Protein 3E3V (pdb70)

Radius of gyration: 20.94 Å; Cα contacts (8 Å, |Δi|>4): 151; chains: 1; bounding box: 71×24×25 Å

InterPro domains:
  IPR003783 Regulatory protein RecX [MF_01114] (42-209)
  IPR003783 Regulatory protein RecX [PTHR33602] (33-206)
  IPR036388 Winged helix-like DNA-binding domain superfamily [G3DSA:1.10.10.10] (1-107)
  IPR036388 Winged helix-like DNA-binding domain superfamily [G3DSA:1.10.10.10] (108-152)
  IPR036388 Winged helix-like DNA-binding domain superfamily [G3DSA:1.10.10.10] (153-214)
  IPR036388 Winged helix-like DNA-binding domain superfamily [G3DSA:1.10.10.10] (215-266)
  IPR053924 RecX, second three-helical domain [PF02631] (108-149)
  IPR053925 RecX, third three-helical domain [PF21981] (159-201)
  IPR053926 RecX, first three-helical domain [PF21982] (63-101)
  IPR060684 Regulatory protein RecX, N-terminal domain [PF27462] (3-46)

CATH classification: 1.10.10.10 (+2 more: 1.10.10.10, 1.10.10.10)

Secondary structure (DSSP, 8-state):
-HHHHHHHHHHHHHHHHSS---HHHHHTTSGGGT--HHHHHHHHHHHHHTTSS-HHHHHHHHHHHHHHH----HHHHHHHHHTTT--HHHHHHHHTTS-HHHHHHHHHHHHHHHHHHTTTS-HHHHHHHHHHHHHHTT--HHHHHHHHHHHHH-

Foldseek 3Di:
DVVLLVVLLVVLCVVQVPDQAALVRSLCVSVVVPRDPVNSVVNSVVCVVVVSHDLLVVLQVLLVCCLPPHLAALQVSQVVSVVRPRDSVSNVVNNVVCDLVSNLVSLLVQLVVQCVVVVVDDPVVSLVVSLVVRVVRHDDPVSSVSSVVVNVVD

B-factor: mean 35.0, std 12.95, range [14.01, 77.38]

Organism: Ligilactobacillus salivarius (strain UCC118) (NCBI:txid362948)

Nearest PDB structures (foldseek):
  3e3v-assembly1_A  TM=1.007E+00  e=4.812E-21  Ligilactobacillus salivarius UCC118
  3d5l-assembly2_B  TM=9.113E-01  e=8.900E-11  Limosilactobacillus reuteri subsp. rodentium
  3d5l-assembly1_A  TM=9.098E-01  e=1.469E-10  Limosilactobacillus reuteri subsp. rodentium
  3dfg-assembly1_A  TM=7.202E-01  e=5.439E-05  Xanthomonas campestris pv. campestris
  4eqq-assembly1_B  TM=7.161E-01  e=5.750E-01  Streptococcus phage TP-J34

Sequence (154 aa):
LADDISKGYNAALNYLSYQLRTRKEVEDKLRSLDIHEDYISEIINKLIDLDLINDKNYAESYVRTMMNTSDKGPKVIKLNLSKKGIDDNIAEDALILYTDKLQVEKGVTLAEKLANRYSHDSYRNKQNKIKQSLLTKGFSYDIIDTIIQELDLI

Structure (mmCIF, N/CA/C/O backbone):
data_3E3V
#
_entry.id   3E3V
#
_cell.length_a   164.910
_cell.length_b   42.712
_cell.length_c   24.185
_cell.angle_alpha   90.00
_cell.angle_beta   91.50
_cell.angle_gamma   90.00
#
_symmetry.space_group_name_H-M   'C 1 2 1'
#
loop_
_entity.id
_entity.type
_entity.pdbx_description
1 polymer 'Regulatory protein recX'
2 water water
#
loop_
_atom_site.group_PDB
_atom_site.id
_atom_site.type_symbol
_atom_site.label_atom_id
_atom_site.label_alt_id
_atom_site.label_comp_id
_atom_site.label_asym_id
_atom_site.label_entity_id
_atom_site.label_seq_id
_atom_site.pdbx_PDB_ins_code
_atom_site.Cartn_x
_atom_site.Cartn_y
_atom_site.Cartn_z
_atom_site.occupancy
_atom_site.B_iso_or_equiv
_atom_site.auth_seq_id
_atom_site.auth_comp_id
_atom_site.auth_asym_id
_atom_site.auth_atom_id
_atom_site.pdbx_PDB_model_num
ATOM 1 N N . LEU A 1 13 ? 71.578 11.284 -7.241 1.00 60.61 55 LEU A N 1
ATOM 2 C CA . LEU A 1 13 ? 72.280 11.736 -6.001 1.00 60.57 55 LEU A CA 1
ATOM 3 C C . LEU A 1 13 ? 71.352 12.693 -5.243 1.00 60.31 55 LEU A C 1
ATOM 4 O O . LEU A 1 13 ? 70.302 12.285 -4.734 1.00 59.98 55 LEU A O 1
ATOM 9 N N . ALA A 1 14 ? 71.743 13.964 -5.179 1.00 60.06 56 ALA A N 1
ATOM 10 C CA . ALA A 1 14 ? 70.954 14.986 -4.501 1.00 58.97 56 ALA A CA 1
ATOM 11 C C . ALA A 1 14 ? 69.891 15.550 -5.440 1.00 58.37 56 ALA A C 1
ATOM 12 O O . ALA A 1 14 ? 69.026 16.318 -5.023 1.00 58.98 56 ALA A O 1
ATOM 14 N N . ASP A 1 15 ? 69.963 15.174 -6.711 1.00 57.55 57 ASP A N 1
ATOM 15 C CA . ASP A 1 15 ? 68.997 15.643 -7.696 1.00 57.81 57 ASP A CA 1
ATOM 16 C C . ASP A 1 15 ? 67.749 14.780 -7.587 1.00 57.37 57 ASP A C 1
ATOM 17 O O . ASP A 1 15 ? 66.724 15.062 -8.208 1.00 57.41 57 ASP A O 1
ATOM 22 N N . ASP A 1 16 ? 67.853 13.725 -6.787 1.00 56.36 58 ASP A N 1
ATOM 23 C CA . ASP A 1 16 ? 66.754 12.795 -6.573 1.00 54.75 58 ASP A CA 1
ATOM 24 C C . ASP A 1 16 ? 65.728 13.462 -5.665 1.00 52.63 58 ASP A C 1
ATOM 25 O O . ASP A 1 16 ? 64.547 13.532 -5.984 1.00 51.70 58 ASP A O 1
ATOM 30 N N . ILE A 1 17 ? 66.198 13.946 -4.522 1.00 49.78 59 ILE A N 1
ATOM 31 C CA . ILE A 1 17 ? 65.345 14.615 -3.554 1.00 47.88 59 ILE A CA 1
ATOM 32 C C . ILE A 1 17 ? 64.742 15.867 -4.199 1.00 46.06 59 ILE A C 1
ATOM 33 O O . ILE A 1 17 ? 63.614 16.264 -3.900 1.00 45.60 59 ILE A O 1
ATOM 38 N N . SER A 1 18 ? 65.500 16.469 -5.107 1.00 43.38 60 SER A N 1
ATOM 39 C CA . SER A 1 18 ? 65.070 17.667 -5.808 1.00 40.43 60 SER A CA 1
ATOM 40 C C . SER A 1 18 ? 63.900 17.377 -6.736 1.00 39.83 60 SER A C 1
ATOM 41 O O . SER A 1 18 ? 62.895 18.089 -6.730 1.00 36.93 60 SER A O 1
ATOM 44 N N . LYS A 1 19 ? 64.039 16.339 -7.554 1.00 39.23 61 LYS A N 1
ATOM 45 C CA . LYS A 1 19 ? 62.964 15.974 -8.468 1.00 40.55 61 LYS A CA 1
ATOM 46 C C . LYS A 1 19 ? 61.736 15.592 -7.641 1.00 38.35 61 LYS A C 1
ATOM 47 O O . LYS A 1 19 ? 60.601 15.810 -8.058 1.00 38.72 61 LYS A O 1
ATOM 53 N N . GLY A 1 20 ? 61.983 15.024 -6.464 1.00 36.57 62 GLY A N 1
ATOM 54 C CA . GLY A 1 20 ? 60.903 14.625 -5.584 1.00 35.37 62 GLY A CA 1
ATOM 55 C C . GLY A 1 20 ? 60.123 15.813 -5.052 1.00 34.66 62 GLY A C 1
ATOM 56 O O . GLY A 1 20 ? 58.892 15.787 -5.034 1.00 37.04 62 GLY A O 1
ATOM 57 N N . TYR A 1 21 ? 60.829 16.853 -4.615 1.00 32.65 63 TYR A N 1
ATOM 58 C CA . TYR A 1 21 ? 60.177 18.056 -4.100 1.00 30.98 63 TYR A CA 1
ATOM 59 C C . TYR A 1 21 ? 59.417 18.788 -5.194 1.00 30.09 63 TYR A C 1
ATOM 60 O O . TYR A 1 21 ? 58.373 19.387 -4.934 1.00 29.49 63 TYR A O 1
ATOM 69 N N . ASN A 1 22 ? 59.950 18.751 -6.413 1.00 28.90 64 ASN A N 1
ATOM 70 C CA . ASN A 1 22 ? 59.319 19.420 -7.539 1.00 29.31 64 ASN A CA 1
ATOM 71 C C . ASN A 1 22 ? 57.991 18.774 -7.928 1.00 30.90 64 ASN A C 1
ATOM 72 O O . ASN A 1 22 ? 56.987 19.462 -8.113 1.00 30.38 64 ASN A O 1
ATOM 77 N N . ALA A 1 23 ? 57.980 17.452 -8.051 1.00 32.30 65 ALA A N 1
ATOM 78 C CA . ALA A 1 23 ? 56.758 16.753 -8.420 1.00 33.99 65 ALA A CA 1
ATOM 79 C C . ALA A 1 23 ? 55.690 16.921 -7.336 1.00 34.47 65 ALA A C 1
ATOM 80 O O . ALA A 1 23 ? 54.488 17.013 -7.634 1.00 33.40 65 ALA A O 1
ATOM 82 N N . ALA A 1 24 ? 56.133 16.970 -6.080 1.00 33.51 66 ALA A N 1
ATOM 83 C CA . ALA A 1 24 ? 55.219 17.115 -4.960 1.00 32.91 66 ALA A CA 1
ATOM 84 C C . ALA A 1 24 ? 54.465 18.429 -5.017 1.00 33.43 66 ALA A C 1
ATOM 85 O O . ALA A 1 24 ? 53.245 18.453 -4.846 1.00 33.40 66 ALA A O 1
ATOM 87 N N . LEU A 1 25 ? 55.177 19.529 -5.247 1.00 32.87 67 LEU A N 1
ATOM 88 C CA . LEU A 1 25 ? 54.510 20.824 -5.305 1.00 33.63 67 LEU A CA 1
ATOM 89 C C . LEU A 1 25 ? 53.646 21.019 -6.548 1.00 35.29 67 LEU A C 1
ATOM 90 O O . LEU A 1 25 ? 52.741 21.853 -6.549 1.00 33.33 67 LEU A O 1
ATOM 95 N N . ASN A 1 26 ? 53.918 20.258 -7.604 1.00 38.49 68 ASN A N 1
ATOM 96 C CA . ASN A 1 26 ? 53.110 20.353 -8.821 1.00 41.07 68 ASN A CA 1
ATOM 97 C C . ASN A 1 26 ? 51.762 19.721 -8.484 1.00 42.04 68 ASN A C 1
ATOM 98 O O . ASN A 1 26 ? 50.699 20.313 -8.688 1.00 42.69 68 ASN A O 1
ATOM 103 N N . TYR A 1 27 ? 51.853 18.504 -7.959 1.00 42.24 69 TYR A N 1
ATOM 104 C CA . TYR A 1 27 ? 50.730 17.669 -7.548 1.00 43.20 69 TYR A CA 1
ATOM 105 C C . TYR A 1 27 ? 49.833 18.318 -6.478 1.00 43.31 69 TYR A C 1
ATOM 106 O O . TYR A 1 27 ? 48.633 18.028 -6.403 1.00 43.98 69 TYR A O 1
ATOM 115 N N . LEU A 1 28 ? 50.407 19.199 -5.663 1.00 41.50 70 LEU A N 1
ATOM 116 C CA . LEU A 1 28 ? 49.659 19.869 -4.600 1.00 39.88 70 LEU A CA 1
ATOM 117 C C . LEU A 1 28 ? 49.118 21.263 -4.949 1.00 41.69 70 LEU A C 1
ATOM 118 O O . LEU A 1 28 ? 48.103 21.685 -4.389 1.00 40.97 70 LEU A O 1
ATOM 123 N N . SER A 1 29 ? 49.800 21.987 -5.843 1.00 43.18 71 SER A N 1
ATOM 124 C CA . SER A 1 29 ? 49.368 23.338 -6.225 1.00 45.76 71 SER A CA 1
ATOM 125 C C . SER A 1 29 ? 47.931 23.322 -6.736 1.00 47.19 71 SER A C 1
ATOM 126 O O . SER A 1 29 ? 47.149 24.244 -6.481 1.00 46.85 71 SER A O 1
ATOM 129 N N . TYR A 1 30 ? 47.584 22.258 -7.448 1.00 49.15 72 TYR A N 1
ATOM 130 C CA . TYR A 1 30 ? 46.241 22.119 -7.970 1.00 50.53 72 TYR A CA 1
ATOM 131 C C . TYR A 1 30 ? 45.306 21.726 -6.826 1.00 51.52 72 TYR A C 1
ATOM 132 O O . TYR A 1 30 ? 44.767 22.586 -6.126 1.00 52.99 72 TYR A O 1
ATOM 134 N N . GLN A 1 31 ? 45.144 20.422 -6.620 1.00 51.79 73 GLN A N 1
ATOM 135 C CA . GLN A 1 31 ? 44.260 19.902 -5.580 1.00 50.46 73 GLN A CA 1
ATOM 136 C C . GLN A 1 31 ? 44.929 19.648 -4.233 1.00 48.88 73 GLN A C 1
ATOM 137 O O . GLN A 1 31 ? 46.143 19.780 -4.081 1.00 49.68 73 GLN A O 1
ATOM 143 N N . LEU A 1 32 ? 44.107 19.283 -3.258 1.00 45.51 74 LEU A N 1
ATOM 144 C CA . LEU A 1 32 ? 44.574 18.965 -1.919 1.00 41.69 74 LEU A CA 1
ATOM 145 C C . LEU A 1 32 ? 44.849 17.456 -1.992 1.00 39.22 74 LEU A C 1
ATOM 146 O O . LEU A 1 32 ? 44.152 16.743 -2.712 1.00 39.53 74 LEU A O 1
ATOM 151 N N . ARG A 1 33 ? 45.863 16.968 -1.280 1.00 36.36 75 ARG A N 1
ATOM 152 C CA . ARG A 1 33 ? 46.195 15.541 -1.325 1.00 32.95 75 ARG A CA 1
ATOM 153 C C . ARG A 1 33 ? 46.499 14.969 0.056 1.00 31.59 75 ARG A C 1
ATOM 154 O O . ARG A 1 33 ? 47.075 15.656 0.904 1.00 28.56 75 ARG A O 1
ATOM 162 N N . THR A 1 34 ? 46.114 13.711 0.283 1.00 30.53 76 THR A N 1
ATOM 163 C CA . THR A 1 34 ? 46.372 13.068 1.566 1.00 30.28 76 THR A CA 1
ATOM 164 C C . THR A 1 34 ? 47.849 12.753 1.567 1.00 29.12 76 THR A C 1
ATOM 165 O O . THR A 1 34 ? 48.488 12.782 0.518 1.00 30.46 76 THR A O 1
ATOM 169 N N . ARG A 1 35 ? 48.389 12.452 2.741 1.00 29.56 77 ARG A N 1
ATOM 170 C CA . ARG A 1 35 ? 49.798 12.107 2.853 1.00 31.97 77 ARG A CA 1
ATOM 171 C C . ARG A 1 35 ? 50.106 10.916 1.950 1.00 33.94 77 ARG A C 1
ATOM 172 O O . ARG A 1 35 ? 51.055 10.945 1.169 1.00 31.74 77 ARG A O 1
ATOM 180 N N . LYS A 1 36 ? 49.280 9.877 2.046 1.00 36.88 78 LYS A N 1
ATOM 181 C CA . LYS A 1 36 ? 49.480 8.670 1.250 1.00 38.34 78 LYS A CA 1
ATOM 182 C C . LYS A 1 36 ? 49.416 8.917 -0.261 1.00 38.96 78 LYS A C 1
ATOM 183 O O . LYS A 1 36 ? 50.140 8.273 -1.027 1.00 39.91 78 LYS A O 1
ATOM 189 N N . GLU A 1 37 ? 48.557 9.835 -0.701 1.00 39.38 79 GLU A N 1
ATOM 190 C CA . GLU A 1 37 ? 48.458 10.147 -2.129 1.00 40.00 79 GLU A CA 1
ATOM 191 C C . GLU A 1 37 ? 49.792 10.668 -2.655 1.00 41.30 79 GLU A C 1
ATOM 192 O O . GLU A 1 37 ? 50.188 10.375 -3.786 1.00 42.67 79 GLU A O 1
ATOM 198 N N . VAL A 1 38 ? 50.474 11.467 -1.839 1.00 40.19 80 VAL A N 1
ATOM 199 C CA . VAL A 1 38 ? 51.769 12.017 -2.218 1.00 39.39 80 VAL A CA 1
ATOM 200 C C . VAL A 1 38 ? 52.824 10.955 -1.936 1.00 40.66 80 VAL A C 1
ATOM 201 O O . VAL A 1 38 ? 53.729 10.736 -2.730 1.00 41.48 80 VAL A O 1
ATOM 205 N N . GLU A 1 39 ? 52.676 10.292 -0.795 1.00 43.00 81 GLU A N 1
ATOM 206 C CA . GLU A 1 39 ? 53.586 9.248 -0.347 1.00 45.22 81 GLU A CA 1
ATOM 207 C C . GLU A 1 39 ? 53.805 8.189 -1.425 1.00 47.87 81 GLU A C 1
ATOM 208 O O . GLU A 1 39 ? 54.899 7.632 -1.543 1.00 48.45 81 GLU A O 1
ATOM 214 N N . ASP A 1 40 ? 52.768 7.887 -2.200 1.00 50.04 82 ASP A N 1
ATOM 215 C CA . ASP A 1 40 ? 52.942 6.935 -3.286 1.00 52.46 82 ASP A CA 1
ATOM 216 C C . ASP A 1 40 ? 52.589 7.560 -4.634 1.00 52.89 82 ASP A C 1
ATOM 217 O O . ASP A 1 40 ? 51.793 7.036 -5.411 1.00 54.44 82 ASP A O 1
ATOM 222 N N . LYS A 1 41 ? 53.192 8.719 -4.872 1.00 53.11 83 LYS A N 1
ATOM 223 C CA . LYS A 1 41 ? 53.070 9.458 -6.122 1.00 53.37 83 LYS A CA 1
ATOM 224 C C . LYS A 1 41 ? 54.530 9.759 -6.420 1.00 54.30 83 LYS A C 1
ATOM 225 O O . LYS A 1 41 ? 54.914 10.045 -7.559 1.00 54.26 83 LYS A O 1
ATOM 231 N N . LEU A 1 42 ? 55.334 9.686 -5.359 1.00 53.18 84 LEU A N 1
ATOM 232 C CA . LEU A 1 42 ? 56.767 9.904 -5.446 1.00 53.20 84 LEU A CA 1
ATOM 233 C C . LEU A 1 42 ? 57.335 8.579 -5.939 1.00 53.98 84 LEU A C 1
ATOM 234 O O . LEU A 1 42 ? 58.455 8.511 -6.449 1.00 54.50 84 LEU A O 1
ATOM 239 N N . ARG A 1 43 ? 56.536 7.528 -5.783 1.00 54.78 85 ARG A N 1
ATOM 240 C CA . ARG A 1 43 ? 56.913 6.191 -6.215 1.00 55.40 85 ARG A CA 1
ATOM 241 C C . ARG A 1 43 ? 56.642 6.045 -7.712 1.00 56.76 85 ARG A C 1
ATOM 242 O O . ARG A 1 43 ? 57.202 5.167 -8.374 1.00 55.75 85 ARG A O 1
ATOM 250 N N . SER A 1 44 ? 55.776 6.913 -8.235 1.00 58.08 86 SER A N 1
ATOM 251 C CA . SER A 1 44 ? 55.437 6.915 -9.657 1.00 60.38 86 SER A CA 1
ATOM 252 C C . SER A 1 44 ? 56.611 7.514 -10.413 1.00 62.07 86 SER A C 1
ATOM 253 O O . SER A 1 44 ? 56.605 7.593 -11.644 1.00 63.10 86 SER A O 1
ATOM 256 N N . LEU A 1 45 ? 57.615 7.943 -9.657 1.00 63.28 87 LEU A N 1
ATOM 257 C CA . LEU A 1 45 ? 58.801 8.556 -10.228 1.00 64.65 87 LEU A CA 1
ATOM 258 C C . LEU A 1 45 ? 60.048 7.817 -9.750 1.00 65.52 87 LEU A C 1
ATOM 259 O O . LEU A 1 45 ? 61.173 8.288 -9.923 1.00 66.03 87 LEU A O 1
ATOM 264 N N . ASP A 1 46 ? 59.837 6.658 -9.142 1.00 66.44 88 ASP A N 1
ATOM 265 C CA . ASP A 1 46 ? 60.933 5.840 -8.642 1.00 68.45 88 ASP A CA 1
ATOM 266 C C . ASP A 1 46 ? 61.857 6.608 -7.706 1.00 68.31 88 ASP A C 1
ATOM 267 O O . ASP A 1 46 ? 63.013 6.879 -8.033 1.00 68.12 88 ASP A O 1
ATOM 272 N N . ILE A 1 47 ? 61.334 6.963 -6.540 1.00 68.39 89 ILE A N 1
ATOM 273 C CA . ILE A 1 47 ? 62.110 7.669 -5.533 1.00 68.56 89 ILE A CA 1
ATOM 274 C C . ILE A 1 47 ? 62.078 6.773 -4.302 1.00 69.27 89 ILE A C 1
ATOM 275 O O . ILE A 1 47 ? 61.010 6.372 -3.845 1.00 69.57 89 ILE A O 1
ATOM 280 N N . HIS A 1 48 ? 63.252 6.451 -3.777 1.00 70.36 90 HIS A N 1
ATOM 281 C CA . HIS A 1 48 ? 63.364 5.564 -2.627 1.00 71.40 90 HIS A CA 1
ATOM 282 C C . HIS A 1 48 ? 62.716 6.060 -1.338 1.00 71.21 90 HIS A C 1
ATOM 283 O O . HIS A 1 48 ? 62.604 7.263 -1.106 1.00 70.99 90 HIS A O 1
ATOM 290 N N . GLU A 1 49 ? 62.288 5.108 -0.510 1.00 70.90 91 GLU A N 1
ATOM 291 C CA . GLU A 1 49 ? 61.648 5.394 0.772 1.00 70.74 91 GLU A CA 1
ATOM 292 C C . GLU A 1 49 ? 62.543 6.245 1.659 1.00 70.17 91 GLU A C 1
ATOM 293 O O . GLU A 1 49 ? 62.067 6.965 2.538 1.00 69.52 91 GLU A O 1
ATOM 299 N N . ASP A 1 50 ? 63.846 6.147 1.428 1.00 69.74 92 ASP A N 1
ATOM 300 C CA . ASP A 1 50 ? 64.823 6.910 2.193 1.00 68.47 92 ASP A CA 1
ATOM 301 C C . ASP A 1 50 ? 64.547 8.394 1.978 1.00 66.34 92 ASP A C 1
ATOM 302 O O . ASP A 1 50 ? 64.563 9.192 2.916 1.00 65.77 92 ASP A O 1
ATOM 307 N N . TYR A 1 51 ? 64.279 8.743 0.723 1.00 64.08 93 TYR A N 1
ATOM 308 C CA . TYR A 1 51 ? 64.027 10.121 0.325 1.00 61.32 93 TYR A CA 1
ATOM 309 C C . TYR A 1 51 ? 62.567 10.577 0.417 1.00 57.47 93 TYR A C 1
ATOM 310 O O . TYR A 1 51 ? 62.297 11.733 0.742 1.00 55.12 93 TYR A O 1
ATOM 319 N N . ILE A 1 52 ? 61.632 9.678 0.126 1.00 53.50 94 ILE A N 1
ATOM 320 C CA . ILE A 1 52 ? 60.212 10.014 0.198 1.00 48.82 94 ILE A CA 1
ATOM 321 C C . ILE A 1 52 ? 59.873 10.511 1.596 1.00 45.52 94 ILE A C 1
ATOM 322 O O . ILE A 1 52 ? 59.194 11.526 1.763 1.00 44.81 94 ILE A O 1
ATOM 327 N N . SER A 1 53 ? 60.365 9.793 2.596 1.00 40.78 95 SER A N 1
ATOM 328 C CA . SER A 1 53 ? 60.125 10.150 3.980 1.00 39.35 95 SER A CA 1
ATOM 329 C C . SER A 1 53 ? 60.669 11.530 4.328 1.00 38.50 95 SER A C 1
ATOM 330 O O . SER A 1 53 ? 60.055 12.271 5.100 1.00 37.75 95 SER A O 1
ATOM 333 N N . GLU A 1 54 ? 61.831 11.869 3.774 1.00 36.10 96 GLU A N 1
ATOM 334 C CA . GLU A 1 54 ? 62.437 13.170 4.040 1.00 35.63 96 GLU A CA 1
ATOM 335 C C . GLU A 1 54 ? 61.548 14.257 3.438 1.00 31.54 96 GLU A C 1
ATOM 336 O O . GLU A 1 54 ? 61.254 15.266 4.077 1.00 31.86 96 GLU A O 1
ATOM 342 N N . ILE A 1 55 ? 61.107 14.028 2.209 1.00 30.03 97 ILE A N 1
ATOM 343 C CA . ILE A 1 55 ? 60.241 14.965 1.494 1.00 29.05 97 ILE A CA 1
ATOM 344 C C . ILE A 1 55 ? 58.894 15.137 2.193 1.00 27.77 97 ILE A C 1
ATOM 345 O O . ILE A 1 55 ? 58.428 16.258 2.397 1.00 26.03 97 ILE A O 1
ATOM 350 N N . ILE A 1 56 ? 58.283 14.021 2.584 1.00 28.11 98 ILE A N 1
ATOM 351 C CA . ILE A 1 56 ? 56.988 14.047 3.258 1.00 26.52 98 ILE A CA 1
ATOM 352 C C . ILE A 1 56 ? 57.006 14.817 4.583 1.00 26.20 98 ILE A C 1
ATOM 353 O O . ILE A 1 56 ? 56.114 15.615 4.846 1.00 25.43 98 ILE A O 1
ATOM 358 N N . ASN A 1 57 ? 58.006 14.567 5.422 1.00 28.02 99 ASN A N 1
ATOM 359 C CA . ASN A 1 57 ? 58.105 15.261 6.702 1.00 28.77 99 ASN A CA 1
ATOM 360 C C . ASN A 1 57 ? 58.275 16.759 6.511 1.00 26.87 99 ASN A C 1
ATOM 361 O O . ASN A 1 57 ? 57.713 17.561 7.258 1.00 30.67 99 ASN A O 1
ATOM 366 N N . LYS A 1 58 ? 59.073 17.131 5.523 1.00 25.88 100 LYS A N 1
ATOM 367 C CA . LYS A 1 58 ? 59.303 18.536 5.226 1.00 26.02 100 LYS A CA 1
ATOM 368 C C . LYS A 1 58 ? 57.979 19.158 4.789 1.00 24.04 100 LYS A C 1
ATOM 369 O O . LYS A 1 58 ? 57.608 20.238 5.251 1.00 24.35 100 LYS A O 1
ATOM 375 N N . LEU A 1 59 ? 57.264 18.474 3.899 1.00 21.86 101 LEU A N 1
ATOM 376 C CA . LEU A 1 59 ? 55.978 18.979 3.429 1.00 20.93 101 LEU A CA 1
ATOM 377 C C . LEU A 1 59 ? 54.983 19.105 4.580 1.00 22.67 101 LEU A C 1
ATOM 378 O O . LEU A 1 59 ? 54.185 20.040 4.622 1.00 22.26 101 LEU A O 1
ATOM 383 N N . ILE A 1 60 ? 55.021 18.161 5.516 1.00 23.46 102 ILE A N 1
ATOM 384 C CA . ILE A 1 60 ? 54.118 18.222 6.660 1.00 25.07 102 ILE A CA 1
ATOM 385 C C . ILE A 1 60 ? 54.489 19.429 7.511 1.00 25.58 102 ILE A C 1
ATOM 386 O O . ILE A 1 60 ? 53.623 20.153 8.000 1.00 25.95 102 ILE A O 1
ATOM 391 N N . ASP A 1 61 ? 55.790 19.640 7.682 1.00 26.70 103 ASP A N 1
ATOM 392 C CA . ASP A 1 61 ? 56.299 20.760 8.474 1.00 26.72 103 ASP A CA 1
ATOM 393 C C . ASP A 1 61 ? 55.840 22.097 7.884 1.00 26.91 103 ASP A C 1
ATOM 394 O O . ASP A 1 61 ? 55.449 23.004 8.617 1.00 26.17 103 ASP A O 1
ATOM 399 N N . LEU A 1 62 ? 55.882 22.201 6.557 1.00 26.75 104 LEU A N 1
ATOM 400 C CA . LEU A 1 62 ? 55.462 23.407 5.850 1.00 27.00 104 LEU A CA 1
ATOM 401 C C . LEU A 1 62 ? 53.940 23.449 5.719 1.00 28.41 104 LEU A C 1
ATOM 402 O O . LEU A 1 62 ? 53.376 24.351 5.091 1.00 29.77 104 LEU A O 1
ATOM 407 N N . ASP A 1 63 ? 53.282 22.461 6.316 1.00 29.29 105 ASP A N 1
ATOM 408 C CA . ASP A 1 63 ? 51.829 22.355 6.289 1.00 29.62 105 ASP A CA 1
ATOM 409 C C . ASP A 1 63 ? 51.282 22.231 4.866 1.00 28.26 105 ASP A C 1
ATOM 410 O O . ASP A 1 63 ? 50.173 22.663 4.577 1.00 26.81 105 ASP A O 1
ATOM 415 N N . LEU A 1 64 ? 52.074 21.640 3.979 1.00 27.80 106 LEU A N 1
ATOM 416 C CA . LEU A 1 64 ? 51.653 21.433 2.601 1.00 26.64 106 LEU A CA 1
ATOM 417 C C . LEU A 1 64 ? 50.922 20.085 2.528 1.00 27.24 106 LEU A C 1
ATOM 418 O O . LEU A 1 64 ? 50.203 19.793 1.571 1.00 24.28 106 LEU A O 1
ATOM 423 N N . ILE A 1 65 ? 51.133 19.266 3.556 1.00 26.47 107 ILE A N 1
ATOM 424 C CA . ILE A 1 65 ? 50.455 17.986 3.695 1.00 25.71 107 ILE A CA 1
ATOM 425 C C . ILE A 1 65 ? 49.862 18.087 5.090 1.00 27.09 107 ILE A C 1
ATOM 426 O O . ILE A 1 65 ? 50.574 18.376 6.056 1.00 27.13 107 ILE A O 1
ATOM 431 N N . ASN A 1 66 ? 48.558 17.877 5.192 1.00 25.58 108 ASN A N 1
ATOM 432 C CA . ASN A 1 66 ? 47.884 17.974 6.477 1.00 25.55 108 ASN A CA 1
ATOM 433 C C . ASN A 1 66 ? 46.596 17.167 6.387 1.00 24.60 108 ASN A C 1
ATOM 434 O O . ASN A 1 66 ? 45.568 17.671 5.935 1.00 22.42 108 ASN A O 1
ATOM 439 N N . ASP A 1 67 ? 46.659 15.915 6.826 1.00 24.28 109 ASP A N 1
ATOM 440 C CA . ASP A 1 67 ? 45.509 15.037 6.762 1.00 25.78 109 ASP A CA 1
ATOM 441 C C . ASP A 1 67 ? 44.280 15.492 7.552 1.00 26.88 109 ASP A C 1
ATOM 442 O O . ASP A 1 67 ? 43.148 15.253 7.122 1.00 26.94 109 ASP A O 1
ATOM 447 N N . LYS A 1 68 ? 44.474 16.149 8.693 1.00 28.04 110 LYS A N 1
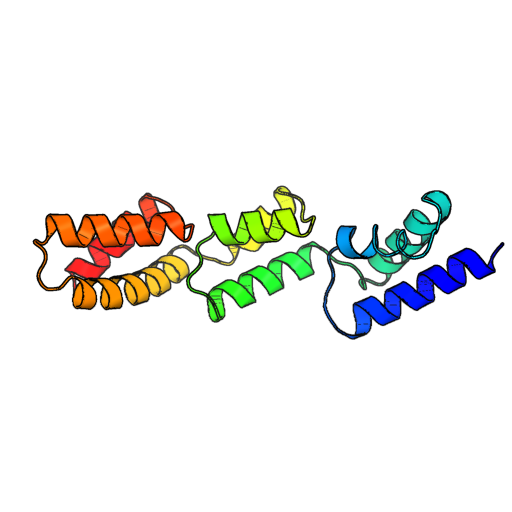ATOM 448 C CA . LYS A 1 68 ? 43.325 16.629 9.469 1.00 27.75 110 LYS A CA 1
ATOM 449 C C . LYS A 1 68 ? 42.557 17.649 8.629 1.00 27.67 110 LYS A C 1
ATOM 450 O O . LYS A 1 68 ? 41.326 17.631 8.572 1.00 26.60 110 LYS A O 1
ATOM 456 N N . ASN A 1 69 ? 43.295 18.532 7.964 1.00 28.84 111 ASN A N 1
ATOM 457 C CA . ASN A 1 69 ? 42.676 19.538 7.112 1.00 28.54 111 ASN A CA 1
ATOM 458 C C . ASN A 1 69 ? 42.071 18.888 5.858 1.00 27.05 111 ASN A C 1
ATOM 459 O O . ASN A 1 69 ? 41.009 19.289 5.395 1.00 24.89 111 ASN A O 1
ATOM 464 N N . TYR A 1 70 ? 42.754 17.895 5.298 1.00 25.32 112 TYR A N 1
ATOM 465 C CA . TYR A 1 70 ? 42.218 17.212 4.119 1.00 24.71 112 TYR A CA 1
ATOM 466 C C . T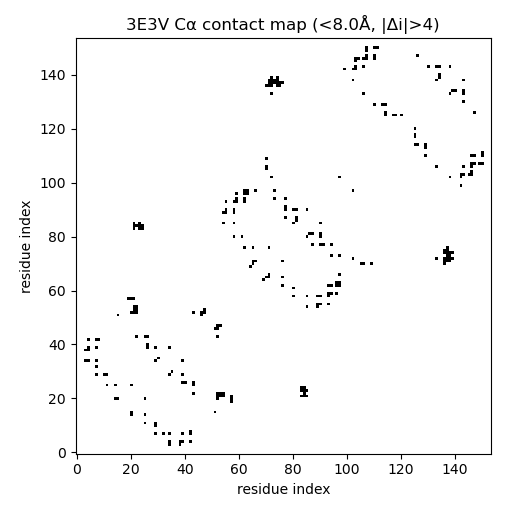YR A 1 70 ? 40.845 16.631 4.464 1.00 22.80 112 TYR A C 1
ATOM 467 O O . TYR A 1 70 ? 39.845 16.923 3.812 1.00 22.71 112 TYR A O 1
ATOM 476 N N . ALA A 1 71 ? 40.818 15.797 5.499 1.00 22.35 113 ALA A N 1
ATOM 477 C CA . ALA A 1 71 ? 39.593 15.138 5.947 1.00 21.83 113 ALA A CA 1
ATOM 478 C C . ALA A 1 71 ? 38.466 16.104 6.294 1.00 23.19 113 ALA A C 1
ATOM 479 O O . ALA A 1 71 ? 37.308 15.856 5.969 1.00 19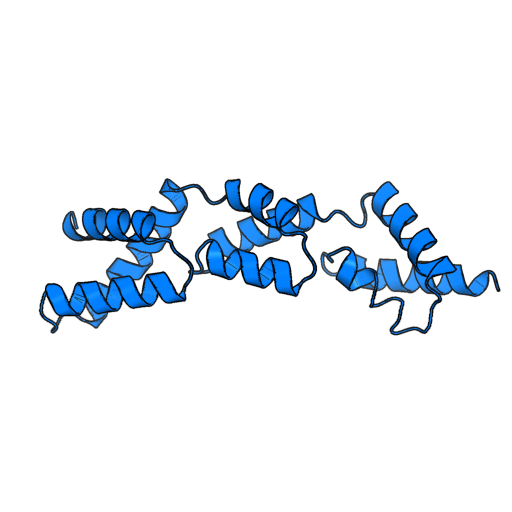.97 113 ALA A O 1
ATOM 481 N N . GLU A 1 72 ? 38.791 17.210 6.961 1.00 25.62 114 GLU A N 1
ATOM 482 C CA . GLU A 1 72 ? 37.757 18.167 7.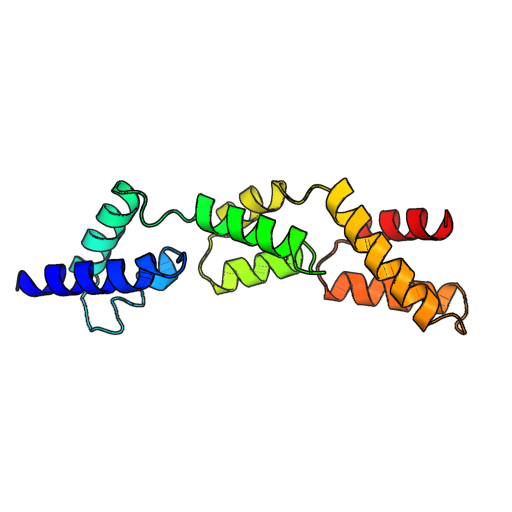319 1.00 24.61 114 GLU A CA 1
ATOM 483 C C . GLU A 1 72 ? 37.108 18.846 6.114 1.00 25.16 114 GLU A C 1
ATOM 484 O O . GLU A 1 72 ? 35.891 19.021 6.075 1.00 25.21 114 GLU A O 1
ATOM 490 N N . SER A 1 73 ? 37.912 19.229 5.131 1.00 25.13 115 SER A N 1
ATOM 491 C CA . SER A 1 73 ? 37.362 19.881 3.954 1.00 26.75 115 SER A CA 1
ATOM 492 C C . SER A 1 73 ? 36.564 18.868 3.124 1.00 25.74 115 SER A C 1
ATOM 493 O O . SER A 1 73 ? 35.533 19.209 2.534 1.00 24.97 115 SER A O 1
ATOM 496 N N . TYR A 1 74 ? 37.027 17.622 3.085 1.00 24.32 116 TYR A N 1
ATOM 497 C CA . TYR A 1 74 ? 36.297 16.603 2.341 1.00 22.25 116 TYR A CA 1
ATOM 498 C C . TYR A 1 74 ? 34.912 16.466 2.963 1.00 21.27 116 TYR A C 1
ATOM 499 O O . TYR A 1 74 ? 33.908 16.493 2.257 1.00 19.41 116 TYR A O 1
ATOM 508 N N . VAL A 1 75 ? 34.867 16.336 4.290 1.00 20.33 117 VAL A N 1
ATOM 509 C CA . VAL A 1 75 ? 33.606 16.204 5.024 1.00 19.60 117 VAL A CA 1
ATOM 510 C C . VAL A 1 75 ? 32.679 17.393 4.773 1.00 21.24 117 VAL A C 1
ATOM 511 O O . VAL A 1 75 ? 31.482 17.228 4.536 1.00 20.55 117 VAL A O 1
ATOM 515 N N . ARG A 1 76 ? 33.228 18.598 4.805 1.00 22.25 118 ARG A N 1
ATOM 516 C CA . ARG A 1 76 ? 32.412 19.786 4.557 1.00 22.45 118 ARG A CA 1
ATOM 517 C C . ARG A 1 76 ? 31.885 19.744 3.117 1.00 21.01 118 ARG A C 1
ATOM 518 O O . ARG A 1 76 ? 30.720 20.037 2.855 1.00 19.25 118 ARG A O 1
ATOM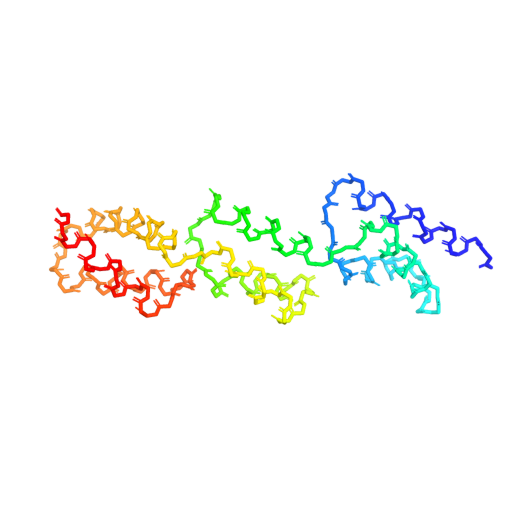 526 N N . THR A 1 77 ? 32.750 19.380 2.181 1.00 19.28 119 THR A N 1
ATOM 527 C CA . THR A 1 77 ? 32.339 19.281 0.793 1.00 23.41 119 THR A CA 1
ATOM 528 C C . THR A 1 77 ? 31.173 18.301 0.617 1.00 23.96 119 THR A C 1
ATOM 529 O O . THR A 1 77 ? 30.146 18.665 0.046 1.00 23.90 119 THR A O 1
ATOM 533 N N . MET A 1 78 ? 31.320 17.076 1.130 1.00 24.12 120 MET A N 1
ATOM 534 C CA . MET A 1 78 ? 30.263 16.077 1.011 1.00 23.11 120 MET A CA 1
ATOM 535 C C . MET A 1 78 ? 28.961 16.491 1.715 1.00 23.30 120 MET A C 1
ATOM 536 O O . MET A 1 78 ? 27.878 16.217 1.210 1.00 24.45 120 MET A O 1
ATOM 541 N N . MET A 1 79 ? 29.066 17.157 2.866 1.00 23.44 121 MET A N 1
ATOM 542 C CA . MET A 1 79 ? 27.898 17.636 3.616 1.00 22.28 121 MET A CA 1
ATOM 543 C C . MET A 1 79 ? 27.122 18.630 2.751 1.00 24.16 121 MET A C 1
ATOM 544 O O . MET A 1 79 ? 25.884 18.637 2.710 1.00 23.13 121 MET A O 1
ATOM 549 N N . ASN A 1 80 ? 27.870 19.472 2.050 1.00 26.59 122 ASN A N 1
ATOM 550 C CA . ASN A 1 80 ? 27.270 20.495 1.211 1.00 28.17 122 ASN A CA 1
ATOM 551 C C . ASN A 1 80 ? 26.910 20.103 -0.221 1.00 29.92 122 ASN A C 1
ATOM 552 O O . ASN A 1 80 ? 25.943 20.626 -0.771 1.00 31.18 122 ASN A O 1
ATOM 557 N N . THR A 1 81 ? 27.654 19.182 -0.825 1.00 29.12 123 THR A N 1
ATOM 558 C CA . THR A 1 81 ? 27.374 18.817 -2.214 1.00 29.04 123 THR A CA 1
ATOM 559 C C . THR A 1 81 ? 26.862 17.401 -2.472 1.00 29.22 123 THR A C 1
ATOM 560 O O . THR A 1 81 ? 26.569 17.059 -3.619 1.00 29.19 123 THR A O 1
ATOM 564 N N . SER A 1 82 ? 26.753 16.576 -1.433 1.00 26.10 124 SER A N 1
ATOM 565 C CA . SER A 1 82 ? 26.297 15.209 -1.643 1.00 25.17 124 SER A CA 1
ATOM 566 C C . SER A 1 82 ? 25.158 14.796 -0.737 1.00 24.88 124 SER A C 1
ATOM 567 O O . SER A 1 82 ? 24.787 15.504 0.202 1.00 23.29 124 SER A O 1
ATOM 570 N N . ASP A 1 83 ? 24.600 13.633 -1.040 1.00 24.42 125 ASP A N 1
ATOM 571 C CA . ASP A 1 83 ? 23.505 13.085 -0.261 1.00 26.49 125 ASP A CA 1
ATOM 572 C C . ASP A 1 83 ? 24.034 11.915 0.556 1.00 22.02 125 ASP A C 1
ATOM 573 O O . ASP A 1 83 ? 23.255 11.119 1.061 1.00 22.56 125 ASP A O 1
ATOM 578 N N . LYS A 1 84 ? 25.358 11.819 0.679 1.00 21.02 126 LYS A N 1
ATOM 579 C CA . LYS A 1 84 ? 26.000 10.722 1.428 1.00 20.35 126 LYS A CA 1
ATOM 580 C C . LYS A 1 84 ? 26.064 10.947 2.949 1.00 20.51 126 LYS A C 1
ATOM 581 O O . LYS A 1 84 ? 26.207 12.076 3.417 1.00 19.12 126 LYS A O 1
ATOM 587 N N . GLY A 1 85 ? 25.939 9.857 3.703 1.00 19.30 127 GLY A N 1
ATOM 588 C CA . GLY A 1 85 ? 25.991 9.921 5.152 1.00 17.77 127 GLY A CA 1
ATOM 589 C C . GLY A 1 85 ? 27.384 9.601 5.655 1.00 16.72 127 GLY A C 1
ATOM 590 O O . GLY A 1 85 ? 28.241 9.223 4.864 1.00 17.37 127 GLY A O 1
ATOM 591 N N . PRO A 1 86 ? 27.633 9.711 6.971 1.00 16.05 128 PRO A N 1
ATOM 592 C CA . PRO A 1 86 ? 28.926 9.451 7.617 1.00 17.63 128 PRO A CA 1
ATOM 593 C C . PRO A 1 86 ? 29.672 8.209 7.184 1.00 17.57 128 PRO A C 1
ATOM 594 O O . PRO A 1 86 ? 30.874 8.269 6.921 1.00 16.91 128 PRO A O 1
ATOM 598 N N . LYS A 1 87 ? 28.971 7.081 7.107 1.00 19.35 129 LYS A N 1
ATOM 599 C CA . LYS A 1 87 ? 29.631 5.830 6.748 1.00 19.95 129 LYS A CA 1
ATOM 600 C C . LYS A 1 87 ? 30.255 5.797 5.361 1.00 20.27 129 LYS A C 1
ATOM 601 O O . LYS A 1 87 ? 31.330 5.228 5.185 1.00 19.93 129 LYS A O 1
ATOM 607 N N . VAL A 1 88 ? 29.590 6.391 4.373 1.00 18.93 130 VAL A N 1
ATOM 608 C CA . VAL A 1 88 ? 30.149 6.399 3.029 1.00 18.73 130 VAL A CA 1
ATOM 609 C C . VAL A 1 88 ? 31.252 7.454 2.966 1.00 17.40 130 VAL A C 1
ATOM 610 O O . VAL A 1 88 ? 32.293 7.249 2.342 1.00 19.57 130 VAL A O 1
ATOM 614 N N . ILE A 1 89 ? 31.037 8.579 3.628 1.00 18.76 131 ILE A N 1
ATOM 615 C CA . ILE A 1 89 ? 32.048 9.634 3.639 1.00 19.24 131 ILE A CA 1
ATOM 616 C C . ILE A 1 89 ? 33.335 9.046 4.222 1.00 21.05 131 ILE A C 1
ATOM 617 O O . ILE A 1 89 ? 34.432 9.298 3.726 1.00 18.78 131 ILE A O 1
ATOM 622 N N . LYS A 1 90 ? 33.181 8.227 5.257 1.00 23.54 132 LYS A N 1
ATOM 623 C CA . LYS A 1 90 ? 34.315 7.609 5.923 1.00 26.69 132 LYS A CA 1
ATOM 624 C C . LYS A 1 90 ? 35.074 6.620 5.045 1.00 27.51 132 LYS A C 1
ATOM 625 O O . LYS A 1 90 ? 36.302 6.633 5.019 1.00 28.74 132 LYS A O 1
ATOM 631 N N . LEU A 1 91 ? 34.358 5.752 4.337 1.00 26.96 133 LEU A N 1
ATOM 632 C CA . LEU A 1 91 ? 35.035 4.799 3.478 1.00 26.53 133 LEU A CA 1
ATOM 633 C C . LEU A 1 91 ? 35.691 5.530 2.312 1.00 23.94 133 LEU A C 1
ATOM 634 O O . LEU A 1 91 ? 36.689 5.062 1.776 1.00 23.46 133 LEU A O 1
ATOM 639 N N . ASN A 1 92 ? 35.149 6.679 1.912 1.00 24.06 134 ASN A N 1
ATOM 640 C CA . ASN A 1 92 ? 35.778 7.433 0.825 1.00 22.01 134 ASN A CA 1
ATOM 641 C C . ASN A 1 92 ? 37.110 7.951 1.362 1.00 20.81 134 ASN A C 1
ATOM 642 O O . ASN A 1 92 ? 38.144 7.891 0.683 1.00 21.76 134 ASN A O 1
ATOM 647 N N . LEU A 1 93 ? 37.078 8.453 2.591 1.00 21.93 135 LEU A N 1
ATOM 648 C CA . LEU A 1 93 ? 38.284 8.943 3.254 1.00 22.50 135 LEU A CA 1
ATOM 649 C C . LEU A 1 93 ? 39.307 7.809 3.398 1.00 23.69 135 LEU A C 1
ATOM 650 O O . LEU A 1 93 ? 40.502 8.013 3.163 1.00 24.50 135 LEU A O 1
ATOM 655 N N . SER A 1 94 ? 38.847 6.622 3.797 1.00 25.02 136 SER A N 1
ATOM 656 C CA . SER A 1 94 ? 39.749 5.471 3.947 1.00 27.50 136 SER A CA 1
ATOM 657 C C . SER A 1 94 ? 40.386 5.094 2.615 1.00 27.11 136 SER A C 1
ATOM 658 O O . SER A 1 94 ? 41.542 4.673 2.571 1.00 29.07 136 SER A O 1
ATOM 661 N N . LYS A 1 95 ? 39.621 5.225 1.537 1.00 28.12 137 LYS A N 1
ATOM 662 C CA . LYS A 1 95 ? 40.118 4.893 0.208 1.00 31.40 137 LYS A CA 1
ATOM 663 C C . LYS A 1 95 ? 41.156 5.895 -0.287 1.00 33.50 137 LYS A C 1
ATOM 664 O O . LYS A 1 95 ? 41.809 5.673 -1.306 1.00 33.92 137 LYS A O 1
ATOM 670 N N . LYS A 1 96 ? 41.301 7.001 0.437 1.00 33.89 138 LYS A N 1
ATOM 671 C CA . LYS A 1 96 ? 42.265 8.040 0.089 1.00 33.62 138 LYS A CA 1
ATOM 672 C C . LYS A 1 96 ? 43.492 7.964 0.995 1.00 32.78 138 LYS A C 1
ATOM 673 O O . LYS A 1 96 ? 44.424 8.751 0.859 1.00 32.40 138 LYS A O 1
ATOM 679 N N . GLY A 1 97 ? 43.482 7.031 1.936 1.00 31.51 139 GLY A N 1
ATOM 680 C CA . GLY A 1 97 ? 44.615 6.893 2.834 1.00 33.76 139 GLY A CA 1
ATOM 681 C C . GLY A 1 97 ? 44.508 7.632 4.162 1.00 34.11 139 GLY A C 1
ATOM 682 O O . GLY A 1 97 ? 45.514 7.812 4.847 1.00 33.76 139 GLY A O 1
ATOM 683 N N . ILE A 1 98 ? 43.305 8.058 4.536 1.00 33.82 140 ILE A N 1
ATOM 684 C CA . ILE A 1 98 ? 43.104 8.764 5.797 1.00 35.75 140 ILE A CA 1
ATOM 685 C C . ILE A 1 98 ? 42.925 7.781 6.958 1.00 39.59 140 ILE A C 1
ATOM 686 O O . ILE A 1 98 ? 42.130 6.843 6.873 1.00 41.30 140 ILE A O 1
ATOM 691 N N . ASP A 1 99 ? 43.668 8.003 8.038 1.00 41.07 141 ASP A N 1
ATOM 692 C CA . ASP A 1 99 ? 43.587 7.149 9.218 1.00 43.76 141 ASP A CA 1
ATOM 693 C C . ASP A 1 99 ? 42.165 7.161 9.753 1.00 43.75 141 ASP A C 1
ATOM 694 O O . ASP A 1 99 ? 41.487 8.185 9.692 1.00 42.20 141 ASP A O 1
ATOM 699 N N . ASP A 1 100 ? 41.713 6.026 10.281 1.00 44.47 142 ASP A N 1
ATOM 700 C CA . ASP A 1 100 ? 40.362 5.930 10.820 1.00 43.72 142 ASP A CA 1
ATOM 701 C C . ASP A 1 100 ? 40.153 7.007 11.871 1.00 43.43 142 ASP A C 1
ATOM 702 O O . ASP A 1 100 ? 39.085 7.624 11.943 1.00 42.71 142 ASP A O 1
ATOM 707 N N . ASN A 1 101 ? 41.182 7.223 12.684 1.00 41.70 143 ASN A N 1
ATOM 708 C CA . ASN A 1 101 ? 41.131 8.211 13.749 1.00 41.31 143 ASN A CA 1
ATOM 709 C C . ASN A 1 101 ? 40.919 9.624 13.205 1.00 37.73 143 ASN A C 1
ATOM 710 O O . ASN A 1 101 ? 40.134 10.403 13.748 1.00 37.50 143 ASN A O 1
ATOM 715 N N . ILE A 1 102 ? 41.619 9.951 12.126 1.00 34.44 144 ILE A N 1
ATOM 716 C CA . ILE A 1 102 ? 41.491 11.270 11.523 1.00 31.41 144 ILE A CA 1
ATOM 717 C C . ILE A 1 102 ? 40.126 11.459 10.863 1.00 30.30 144 ILE A C 1
ATOM 718 O O . ILE A 1 102 ? 39.535 12.532 10.949 1.00 29.64 144 ILE A O 1
ATOM 723 N N . ALA A 1 103 ? 39.629 10.412 10.210 1.00 29.50 145 ALA A N 1
ATOM 724 C CA . ALA A 1 103 ? 38.322 10.465 9.562 1.00 30.24 145 ALA A CA 1
ATOM 725 C C . ALA A 1 103 ? 37.235 10.689 10.622 1.00 30.06 145 ALA A C 1
ATOM 726 O O . ALA A 1 103 ? 36.360 11.545 10.471 1.00 27.05 145 ALA A O 1
ATOM 728 N N . GLU A 1 104 ? 37.309 9.914 11.698 1.00 32.65 146 GLU A N 1
ATOM 729 C CA . GLU A 1 104 ? 36.345 10.003 12.787 1.00 34.70 146 GLU A CA 1
ATOM 730 C C . GLU A 1 104 ? 36.306 11.389 13.426 1.00 34.19 146 GLU A C 1
ATOM 731 O O . GLU A 1 104 ? 35.234 11.904 13.729 1.00 35.02 146 GLU A O 1
ATOM 737 N N . ASP A 1 105 ? 37.469 11.997 13.626 1.00 33.16 147 ASP A N 1
ATOM 738 C CA . ASP A 1 105 ? 37.513 13.340 14.193 1.00 31.73 147 ASP A CA 1
ATOM 739 C C . ASP A 1 105 ? 36.826 14.306 13.241 1.00 29.66 147 ASP A C 1
ATOM 740 O O . ASP A 1 105 ? 36.031 15.151 13.648 1.00 29.12 147 ASP A O 1
ATOM 745 N N . ALA A 1 106 ? 37.148 14.175 11.962 1.00 26.39 148 ALA A N 1
ATOM 746 C CA . ALA A 1 106 ? 36.585 15.041 10.953 1.00 24.65 148 ALA A CA 1
ATOM 747 C C . ALA A 1 106 ? 35.073 14.907 10.819 1.00 23.50 148 ALA A C 1
ATOM 748 O O . ALA A 1 106 ? 34.366 15.904 10.621 1.00 22.58 148 ALA A O 1
ATOM 750 N N . LEU A 1 107 ? 34.571 13.682 10.935 1.00 23.86 149 LEU A N 1
ATOM 751 C CA . LEU A 1 107 ? 33.140 13.438 10.791 1.00 24.35 149 LEU A CA 1
ATOM 752 C C . LEU A 1 107 ? 32.309 14.070 11.887 1.00 26.09 149 LEU A C 1
ATOM 753 O O . LEU A 1 107 ? 31.091 14.203 11.765 1.00 27.26 149 LEU A O 1
ATOM 758 N N . ILE A 1 108 ? 32.977 14.488 12.951 1.00 27.51 150 ILE A N 1
ATOM 759 C CA . ILE A 1 108 ? 32.295 15.149 14.047 1.00 27.99 150 ILE A CA 1
ATOM 760 C C . ILE A 1 108 ? 31.596 16.405 13.526 1.00 26.72 150 ILE A C 1
ATOM 761 O O . ILE A 1 108 ? 30.629 16.876 14.123 1.00 25.62 150 ILE A O 1
ATOM 766 N N . LEU A 1 109 ? 32.082 16.946 12.410 1.00 25.95 151 LEU A N 1
ATOM 767 C CA . LEU A 1 109 ? 31.474 18.146 11.835 1.00 26.17 151 LEU A CA 1
ATOM 768 C C . LEU A 1 109 ? 30.095 17.860 11.255 1.00 25.45 151 LEU A C 1
ATOM 769 O O . LEU A 1 109 ? 29.271 18.766 11.130 1.00 25.43 151 LEU A O 1
ATOM 774 N N . TYR A 1 110 ? 29.836 16.604 10.899 1.00 24.71 152 TYR A N 1
ATOM 775 C CA . TYR A 1 110 ? 28.531 16.260 10.339 1.00 22.96 152 TYR A CA 1
ATOM 776 C C . TYR A 1 110 ? 27.602 15.926 11.499 1.00 22.73 152 TYR A C 1
ATOM 777 O O . TYR A 1 110 ? 27.324 14.764 11.775 1.00 22.24 152 TYR A O 1
ATOM 786 N N . THR A 1 111 ? 27.138 16.975 12.176 1.00 24.44 153 THR A N 1
ATOM 787 C CA . THR A 1 111 ? 26.257 16.860 13.329 1.00 25.12 153 THR A CA 1
ATOM 788 C C . THR A 1 111 ? 24.961 16.124 13.004 1.00 26.09 153 THR A C 1
ATOM 789 O O . THR A 1 111 ? 24.551 16.038 11.837 1.00 23.94 153 THR A O 1
ATOM 793 N N . ASP A 1 112 ? 24.316 15.599 14.043 1.00 25.13 154 ASP A N 1
ATOM 794 C CA . ASP A 1 112 ? 23.067 14.864 13.871 1.00 26.00 154 ASP A CA 1
ATOM 795 C C . ASP A 1 112 ? 21.995 15.710 13.213 1.00 26.26 154 ASP A C 1
ATOM 796 O O . ASP A 1 112 ? 21.335 15.262 12.274 1.00 26.20 154 ASP A O 1
ATOM 801 N N . LYS A 1 113 ? 21.819 16.934 13.694 1.00 26.61 155 LYS A N 1
ATOM 802 C CA . LYS A 1 113 ? 20.801 17.798 13.117 1.00 27.97 155 LYS A CA 1
ATOM 803 C C . LYS A 1 113 ? 21.063 18.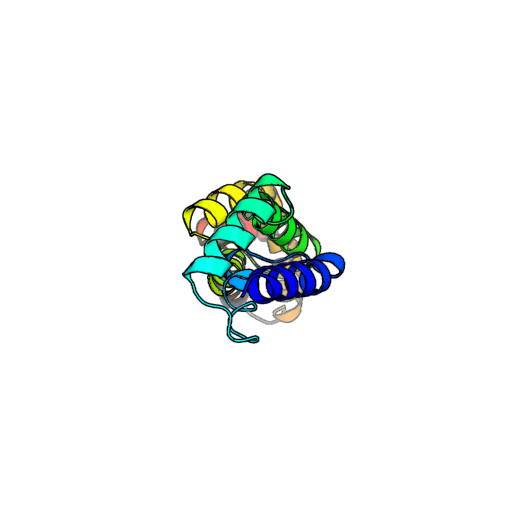107 11.648 1.00 26.12 155 LYS A C 1
ATOM 804 O O . LYS A 1 113 ? 20.126 18.256 10.873 1.00 27.30 155 LYS A O 1
ATOM 810 N N . LEU A 1 114 ? 22.326 18.190 11.249 1.00 26.54 156 LEU A N 1
ATOM 811 C CA . LEU A 1 114 ? 22.627 18.453 9.844 1.00 25.84 156 LEU A CA 1
ATOM 812 C C . LEU A 1 114 ? 22.344 17.219 8.986 1.00 23.51 156 LEU A C 1
ATOM 813 O O . LEU A 1 114 ? 21.873 17.340 7.850 1.00 23.21 156 LEU A O 1
ATOM 818 N N . GLN A 1 115 ? 22.637 16.038 9.531 1.00 20.70 157 GLN A N 1
ATOM 819 C CA . GLN A 1 115 ? 22.395 14.782 8.823 1.00 21.43 157 GLN A CA 1
ATOM 820 C C . GLN A 1 115 ? 20.905 14.581 8.640 1.00 20.46 157 GLN A C 1
ATOM 821 O O . GLN A 1 115 ? 20.440 14.227 7.562 1.00 22.78 157 GLN A O 1
ATOM 827 N N . VAL A 1 116 ? 20.156 14.805 9.714 1.00 23.50 158 VAL A N 1
ATOM 828 C CA . VAL A 1 116 ? 18.708 14.646 9.682 1.00 24.65 158 VAL A CA 1
ATOM 829 C C . VAL A 1 116 ? 18.085 15.565 8.651 1.00 26.89 158 VAL A C 1
ATOM 830 O O . VAL A 1 116 ? 17.189 15.157 7.906 1.00 26.26 158 VAL A O 1
ATOM 834 N N . GLU A 1 117 ? 18.569 16.803 8.601 1.00 28.30 159 GLU A N 1
ATOM 835 C CA . GLU A 1 117 ? 18.030 17.778 7.664 1.00 30.09 159 GLU A CA 1
ATOM 836 C C . GLU A 1 117 ? 18.295 17.380 6.218 1.00 29.26 159 GLU A C 1
ATOM 837 O O . GLU A 1 117 ? 17.458 17.609 5.350 1.00 27.39 159 GLU A O 1
ATOM 843 N N . LYS A 1 118 ? 19.449 16.777 5.947 1.00 28.68 160 LYS A N 1
ATOM 844 C CA . LYS A 1 118 ? 19.737 16.354 4.583 1.00 29.17 160 LYS A CA 1
ATOM 845 C C . LYS A 1 118 ? 18.938 15.091 4.276 1.00 28.36 160 LYS A C 1
ATOM 846 O O . LYS A 1 118 ? 18.471 14.894 3.151 1.00 26.56 160 LYS A O 1
ATOM 852 N N . GLY A 1 119 ? 18.779 14.255 5.299 1.00 26.10 161 GLY A N 1
ATOM 853 C CA . GLY A 1 119 ? 18.031 13.022 5.161 1.00 25.33 161 GLY A CA 1
ATOM 854 C C . GLY A 1 119 ? 16.551 13.261 4.934 1.00 24.00 161 GLY A C 1
ATOM 855 O O . GLY A 1 119 ? 15.910 12.497 4.209 1.00 23.11 161 GLY A O 1
ATOM 856 N N . VAL A 1 120 ? 16.003 14.304 5.555 1.00 24.67 162 VAL A N 1
ATOM 857 C CA . VAL A 1 120 ? 14.581 14.639 5.395 1.00 25.39 162 VAL A CA 1
ATOM 858 C C . VAL A 1 120 ? 14.324 15.090 3.963 1.00 25.74 162 VAL A C 1
ATOM 859 O O . VAL A 1 120 ? 13.286 14.776 3.378 1.00 25.76 162 VAL A O 1
ATOM 863 N N . THR A 1 121 ? 15.282 15.833 3.411 1.00 26.22 163 THR A N 1
ATOM 864 C CA . THR A 1 121 ? 15.196 16.333 2.047 1.00 28.54 163 THR A CA 1
ATOM 865 C C . THR A 1 121 ? 15.156 15.173 1.062 1.00 28.29 163 THR A C 1
ATOM 866 O O . THR A 1 121 ? 14.364 15.173 0.121 1.00 28.64 163 THR A O 1
ATOM 870 N N . LEU A 1 122 ? 16.011 14.180 1.279 1.00 28.39 164 LEU A N 1
ATOM 871 C CA . LEU A 1 122 ? 16.053 13.022 0.393 1.00 27.65 164 LEU A CA 1
ATOM 872 C C . LEU A 1 122 ? 14.793 12.198 0.602 1.00 25.95 164 LEU A C 1
ATOM 873 O O . LEU A 1 122 ? 14.158 11.762 -0.358 1.00 23.94 164 LEU A O 1
ATOM 878 N N . ALA A 1 123 ? 14.433 11.991 1.866 1.00 24.56 165 ALA A N 1
ATOM 879 C CA . ALA A 1 123 ? 13.243 11.223 2.208 1.00 24.53 165 ALA A CA 1
ATOM 880 C C . ALA A 1 123 ? 11.975 11.837 1.601 1.00 25.07 165 ALA A C 1
ATOM 881 O O . ALA A 1 123 ? 11.087 11.117 1.148 1.00 24.54 165 ALA A O 1
ATOM 883 N N . GLU A 1 124 ? 11.881 13.161 1.596 1.00 25.04 166 GLU A N 1
ATOM 884 C CA . GLU A 1 124 ? 10.711 13.805 1.022 1.00 29.89 166 GLU A CA 1
ATOM 885 C C . GLU A 1 124 ? 10.581 13.497 -0.472 1.00 29.85 166 GLU A C 1
ATOM 886 O O . GLU A 1 124 ? 9.483 13.220 -0.955 1.00 31.48 166 GLU A O 1
ATOM 892 N N . LYS A 1 125 ? 11.695 13.539 -1.200 1.00 30.70 167 LYS A N 1
ATOM 893 C CA . LYS A 1 125 ? 11.677 13.255 -2.636 1.00 31.71 167 LYS A CA 1
ATOM 894 C C . LYS A 1 125 ? 11.241 11.825 -2.891 1.00 30.65 167 LYS A C 1
ATOM 895 O O . LYS A 1 125 ? 10.422 11.562 -3.768 1.00 31.06 167 LYS A O 1
ATOM 901 N N . LEU A 1 126 ? 11.801 10.898 -2.123 1.00 29.70 168 LEU A N 1
ATOM 902 C CA . LEU A 1 126 ? 11.470 9.488 -2.272 1.00 28.95 168 LEU A CA 1
ATOM 903 C C . LEU A 1 126 ? 10.023 9.179 -1.892 1.00 29.16 168 LEU A C 1
ATOM 904 O O . LEU A 1 126 ? 9.416 8.258 -2.444 1.00 29.47 168 LEU A O 1
ATOM 909 N N . ALA A 1 127 ? 9.475 9.937 -0.946 1.00 27.93 169 ALA A N 1
ATOM 910 C CA . ALA A 1 127 ? 8.095 9.726 -0.516 1.00 28.17 169 ALA A CA 1
ATOM 911 C C . ALA A 1 127 ? 7.175 10.008 -1.700 1.00 28.79 169 ALA A C 1
ATOM 912 O O . ALA A 1 127 ? 6.223 9.270 -1.950 1.00 29.99 169 ALA A O 1
ATOM 914 N N . ASN A 1 128 ? 7.476 11.077 -2.431 1.00 29.46 170 ASN A N 1
ATOM 915 C CA . ASN A 1 128 ? 6.697 11.451 -3.608 1.00 30.84 170 ASN A CA 1
ATOM 916 C C . ASN A 1 128 ? 6.885 10.411 -4.707 1.00 30.09 170 ASN A C 1
ATOM 917 O O . ASN A 1 128 ? 5.949 10.085 -5.437 1.00 29.98 170 ASN A O 1
ATOM 922 N N . ARG A 1 129 ? 8.102 9.893 -4.822 1.00 29.21 171 ARG A N 1
ATOM 923 C CA . ARG A 1 129 ? 8.390 8.896 -5.838 1.00 28.67 171 ARG A CA 1
ATOM 924 C C . ARG A 1 129 ? 7.616 7.609 -5.591 1.00 27.39 171 ARG A C 1
ATOM 925 O O . ARG A 1 129 ? 7.134 6.973 -6.525 1.00 26.69 171 ARG A O 1
ATOM 933 N N . TYR A 1 130 ? 7.498 7.222 -4.331 1.00 26.66 172 TYR A N 1
ATOM 934 C CA . TYR A 1 130 ? 6.780 6.000 -3.995 1.00 29.14 172 TYR A CA 1
ATOM 935 C C . TYR A 1 130 ? 5.389 6.298 -3.442 1.00 29.57 172 TYR A C 1
ATOM 936 O O . TYR A 1 130 ? 4.826 5.488 -2.702 1.00 28.84 172 TYR A O 1
ATOM 945 N N . SER A 1 131 ? 4.838 7.452 -3.819 1.00 30.38 173 SER A N 1
ATOM 946 C CA . SER A 1 131 ? 3.521 7.885 -3.342 1.00 32.02 173 SER A CA 1
ATOM 947 C C . SER A 1 131 ? 2.399 6.854 -3.485 1.00 33.24 173 SER A C 1
ATOM 948 O O . SER A 1 131 ? 1.412 6.907 -2.747 1.00 32.85 173 SER A O 1
ATOM 951 N N . HIS A 1 132 ? 2.538 5.923 -4.428 1.00 32.49 174 HIS A N 1
ATOM 952 C CA . HIS A 1 132 ? 1.521 4.901 -4.629 1.00 32.68 174 HIS A CA 1
ATOM 953 C C . HIS A 1 132 ? 1.668 3.711 -3.696 1.00 32.36 174 HIS A C 1
ATOM 954 O O . HIS A 1 132 ? 0.737 2.925 -3.552 1.00 31.44 174 HIS A O 1
ATOM 961 N N . ASP A 1 133 ? 2.830 3.568 -3.064 1.00 32.04 175 ASP A N 1
ATOM 962 C CA . ASP A 1 133 ? 3.035 2.454 -2.143 1.00 30.90 175 ASP A CA 1
ATOM 963 C C . ASP A 1 133 ? 2.293 2.681 -0.835 1.00 30.19 175 ASP A C 1
ATOM 964 O O . ASP A 1 133 ? 1.839 3.791 -0.545 1.00 24.46 175 ASP A O 1
ATOM 969 N N . SER A 1 134 ? 2.177 1.620 -0.045 1.00 29.00 176 SER A N 1
ATOM 970 C CA . SER A 1 134 ? 1.535 1.733 1.253 1.00 31.02 176 SER A CA 1
ATOM 971 C C . SER A 1 134 ? 2.546 2.466 2.129 1.00 32.33 176 SER A C 1
ATOM 972 O O . SER A 1 134 ? 3.727 2.521 1.798 1.00 32.14 176 SER A O 1
ATOM 975 N N . TYR A 1 135 ? 2.086 3.037 3.233 1.00 34.29 177 TYR A N 1
ATOM 976 C CA . TYR A 1 135 ? 2.965 3.756 4.148 1.00 35.56 177 TYR A CA 1
ATOM 977 C C . TYR A 1 135 ? 4.169 2.886 4.537 1.00 35.79 177 TYR A C 1
ATOM 978 O O . TYR A 1 135 ? 5.313 3.344 4.561 1.00 33.79 177 TYR A O 1
ATOM 987 N N . ARG A 1 136 ? 3.894 1.622 4.826 1.00 36.90 178 ARG A N 1
ATOM 988 C CA . ARG A 1 136 ? 4.917 0.657 5.216 1.00 38.60 178 ARG A CA 1
ATOM 989 C C . ARG A 1 136 ? 5.968 0.415 4.129 1.00 39.05 178 ARG A C 1
ATOM 990 O O . ARG A 1 136 ? 7.170 0.563 4.374 1.00 37.56 178 ARG A O 1
ATOM 998 N N . ASN A 1 137 ? 5.520 0.038 2.933 1.00 38.48 179 ASN A N 1
ATOM 999 C CA . ASN A 1 137 ? 6.441 -0.219 1.825 1.00 38.29 179 ASN A CA 1
ATOM 1000 C C . ASN A 1 137 ? 7.206 1.044 1.464 1.00 36.85 179 ASN A C 1
ATOM 1001 O O . ASN A 1 137 ? 8.352 0.986 1.032 1.00 37.02 179 ASN A O 1
ATOM 1006 N N . LYS A 1 138 ? 6.557 2.184 1.647 1.00 34.19 180 LYS A N 1
ATOM 1007 C CA . LYS A 1 138 ? 7.163 3.464 1.342 1.00 33.43 180 LYS A CA 1
ATOM 1008 C C . LYS A 1 138 ? 8.352 3.723 2.266 1.00 31.84 180 LYS A C 1
ATOM 1009 O O . LYS A 1 138 ? 9.454 4.006 1.802 1.00 30.05 180 LYS A O 1
ATOM 1015 N N . GLN A 1 139 ? 8.127 3.621 3.575 1.00 32.50 181 GLN A N 1
ATOM 1016 C CA . GLN A 1 139 ? 9.189 3.847 4.554 1.00 31.64 181 GLN A CA 1
ATOM 1017 C C . GLN A 1 139 ? 10.334 2.847 4.441 1.00 30.14 181 GLN A C 1
ATOM 1018 O O . GLN A 1 139 ? 11.496 3.196 4.674 1.00 29.80 181 GLN A O 1
ATOM 1024 N N . ASN A 1 140 ? 10.013 1.606 4.090 1.00 28.83 182 ASN A N 1
ATOM 1025 C CA . ASN A 1 140 ? 11.041 0.580 3.927 1.00 28.75 182 ASN A CA 1
ATOM 1026 C C . ASN A 1 140 ? 12.011 1.004 2.825 1.00 27.86 182 ASN A C 1
ATOM 1027 O O . ASN A 1 140 ? 13.229 0.928 2.998 1.00 26.28 182 ASN A O 1
ATOM 1032 N N . LYS A 1 141 ? 11.467 1.442 1.692 1.00 25.72 183 LYS A N 1
ATOM 1033 C CA . LYS A 1 141 ? 12.302 1.878 0.577 1.00 26.97 183 LYS A CA 1
ATOM 1034 C C . LYS A 1 141 ? 13.143 3.087 0.983 1.00 25.10 183 LYS A C 1
ATOM 1035 O O . LYS A 1 141 ? 14.310 3.174 0.635 1.00 25.63 183 LYS A O 1
ATOM 1041 N N . ILE A 1 142 ? 12.548 4.019 1.716 1.00 22.95 184 ILE A N 1
ATOM 1042 C CA . ILE A 1 142 ? 13.282 5.210 2.140 1.00 23.93 184 ILE A CA 1
ATOM 1043 C C . ILE A 1 142 ? 14.408 4.856 3.121 1.00 24.90 184 ILE A C 1
ATOM 1044 O O . ILE A 1 142 ? 15.537 5.324 2.966 1.00 23.43 184 ILE A O 1
ATOM 1049 N N . LYS A 1 143 ? 14.106 4.021 4.114 1.00 25.03 185 LYS A N 1
ATOM 1050 C CA . LYS A 1 143 ? 15.116 3.602 5.086 1.00 26.03 185 LYS A CA 1
ATOM 1051 C C . LYS A 1 143 ? 16.280 2.919 4.373 1.00 23.80 185 LYS A C 1
ATOM 1052 O O . LYS A 1 143 ? 17.447 3.140 4.692 1.00 23.68 185 LYS A O 1
ATOM 1058 N N . GLN A 1 144 ? 15.934 2.079 3.409 1.00 22.99 186 GLN A N 1
ATOM 1059 C CA . GLN A 1 144 ? 16.893 1.318 2.624 1.00 24.32 186 GLN A CA 1
ATOM 1060 C C . GLN A 1 144 ? 17.819 2.254 1.850 1.00 24.13 186 GLN A C 1
ATOM 1061 O O . GLN A 1 144 ? 19.044 2.093 1.846 1.00 23.59 186 GLN A O 1
ATOM 1067 N N . SER A 1 145 ? 17.227 3.236 1.187 1.00 22.15 187 SER A N 1
ATOM 1068 C CA . SER A 1 145 ? 18.003 4.197 0.416 1.00 24.43 187 SER A CA 1
ATOM 1069 C C . SER A 1 145 ? 18.982 4.957 1.328 1.00 23.05 187 SER A C 1
ATOM 1070 O O . SER A 1 145 ? 20.164 5.110 1.004 1.00 21.47 187 SER A O 1
ATOM 1073 N N . LEU A 1 146 ? 18.486 5.427 2.469 1.00 22.28 188 LEU A N 1
ATOM 1074 C CA . LEU A 1 146 ? 19.323 6.162 3.420 1.00 21.79 188 LEU A CA 1
ATOM 1075 C C . LEU A 1 146 ? 20.447 5.288 4.004 1.00 20.57 188 LEU A C 1
ATOM 1076 O O . LEU A 1 146 ? 21.543 5.784 4.275 1.00 19.06 188 LEU A O 1
ATOM 1081 N N . LEU A 1 147 ? 20.166 4.002 4.213 1.00 18.93 189 LEU A N 1
ATOM 1082 C CA . LEU A 1 147 ? 21.173 3.080 4.725 1.00 20.39 189 LEU A CA 1
ATOM 1083 C C . LEU A 1 147 ? 22.310 2.911 3.728 1.00 19.35 189 LEU A C 1
ATOM 1084 O O . LEU A 1 147 ? 23.477 2.991 4.100 1.00 21.27 189 LEU A O 1
ATOM 1089 N N . THR A 1 148 ? 21.977 2.687 2.461 1.00 20.25 190 THR A N 1
ATOM 1090 C CA . THR A 1 148 ? 23.011 2.504 1.449 1.00 19.75 190 THR A CA 1
ATOM 1091 C C . THR A 1 148 ? 23.835 3.778 1.230 1.00 20.70 190 THR A C 1
ATOM 1092 O O . THR A 1 148 ? 24.956 3.724 0.709 1.00 19.73 190 THR A O 1
ATOM 1096 N N . LYS A 1 149 ? 23.281 4.917 1.645 1.00 19.48 191 LYS A N 1
ATOM 1097 C CA . LYS A 1 149 ? 23.968 6.194 1.527 1.00 19.79 191 LYS A CA 1
ATOM 1098 C C . LYS A 1 149 ? 24.873 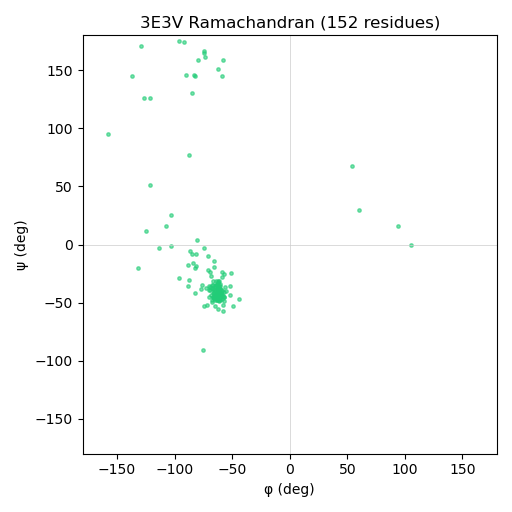6.488 2.728 1.00 19.79 191 LYS A C 1
ATOM 1099 O O . LYS A 1 149 ? 25.575 7.494 2.747 1.00 18.97 191 LYS A O 1
ATOM 1105 N N . GLY A 1 150 ? 24.841 5.636 3.746 1.00 20.89 192 GLY A N 1
ATOM 1106 C CA . GLY A 1 150 ? 25.718 5.862 4.882 1.00 21.97 192 GLY A CA 1
ATOM 1107 C C . GLY A 1 150 ? 25.143 6.391 6.181 1.00 21.29 192 GLY A C 1
ATOM 1108 O O . GLY A 1 150 ? 25.893 6.582 7.132 1.00 23.10 192 GLY A O 1
ATOM 1109 N N . PHE A 1 151 ? 23.840 6.639 6.245 1.00 20.10 193 PHE A N 1
ATOM 1110 C CA . PHE A 1 151 ? 23.241 7.133 7.487 1.00 20.47 193 PHE A CA 1
ATOM 1111 C C . PHE A 1 151 ? 22.949 5.993 8.452 1.00 20.75 193 PHE A C 1
ATOM 1112 O O . PHE A 1 151 ? 22.602 4.891 8.034 1.00 21.17 193 PHE A O 1
ATOM 1120 N N . SER A 1 152 ? 23.106 6.253 9.746 1.00 21.21 194 SER A N 1
ATOM 1121 C CA . SER A 1 152 ? 22.870 5.222 10.759 1.00 23.22 194 SER A CA 1
ATOM 1122 C C . SER A 1 152 ? 21.380 5.032 11.058 1.00 23.96 194 SER A C 1
ATOM 1123 O O . SER A 1 152 ? 20.554 5.915 10.795 1.00 21.72 194 SER A O 1
ATOM 1126 N N . TYR A 1 153 ? 21.048 3.868 11.609 1.00 26.09 195 TYR A N 1
ATOM 1127 C CA . TYR A 1 153 ? 19.675 3.540 11.980 1.00 29.24 195 TYR A CA 1
ATOM 1128 C C . TYR A 1 153 ? 19.021 4.640 12.799 1.00 29.01 195 TYR A C 1
ATOM 1129 O O . TYR A 1 153 ? 17.925 5.088 12.476 1.00 31.68 195 TYR A O 1
ATOM 1138 N N . ASP A 1 154 ? 19.676 5.056 13.878 1.00 28.90 196 ASP A N 1
ATOM 1139 C CA . ASP A 1 154 ? 19.105 6.092 14.744 1.00 29.02 196 ASP A CA 1
ATOM 1140 C C . ASP A 1 154 ? 18.794 7.369 13.986 1.00 27.91 196 ASP A C 1
ATOM 1141 O O . ASP A 1 154 ? 17.735 7.956 14.160 1.00 28.13 196 ASP A O 1
ATOM 1146 N N . ILE A 1 155 ? 19.727 7.802 13.147 1.00 27.79 197 ILE A N 1
ATOM 1147 C CA . ILE A 1 155 ? 19.534 9.013 12.352 1.00 25.12 197 ILE A CA 1
ATOM 1148 C C . ILE A 1 155 ? 18.335 8.840 11.420 1.00 22.15 197 ILE A C 1
ATOM 1149 O O . ILE A 1 155 ? 17.540 9.763 11.234 1.00 21.13 197 ILE A O 1
ATOM 1154 N N . ILE A 1 156 ? 18.212 7.647 10.844 1.00 22.77 198 ILE A N 1
ATOM 1155 C CA . ILE A 1 156 ? 17.119 7.323 9.928 1.00 20.73 198 ILE A CA 1
ATOM 1156 C C . ILE A 1 156 ? 15.765 7.328 10.664 1.00 21.74 198 ILE A C 1
ATOM 1157 O O . ILE A 1 156 ? 14.761 7.824 10.141 1.00 21.13 198 ILE A O 1
ATOM 1162 N N . ASP A 1 157 ? 15.739 6.799 11.882 1.00 22.50 199 ASP A N 1
ATOM 1163 C CA . ASP A 1 157 ? 14.505 6.783 12.673 1.00 23.83 199 ASP A CA 1
ATOM 1164 C C . ASP A 1 157 ? 14.053 8.214 12.963 1.00 23.04 199 ASP A C 1
ATOM 1165 O O . ASP A 1 1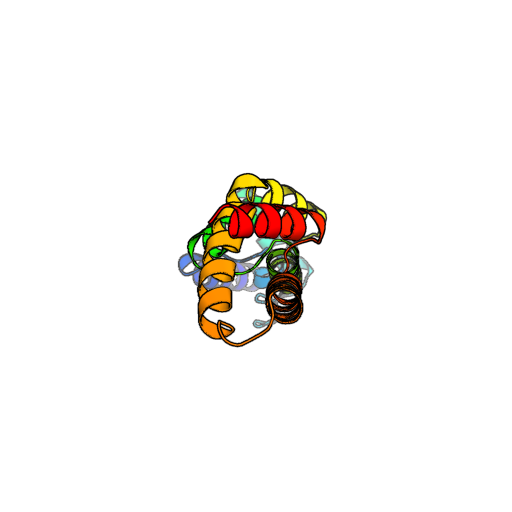57 ? 12.867 8.523 12.956 1.00 23.89 199 ASP A O 1
ATOM 1170 N N . THR A 1 158 ? 15.009 9.084 13.234 1.00 22.22 200 THR A N 1
ATOM 1171 C CA . THR A 1 158 ? 14.698 10.479 13.509 1.00 23.78 200 THR A CA 1
ATOM 1172 C C . THR A 1 158 ? 14.203 11.151 12.223 1.00 23.54 200 THR A C 1
ATOM 1173 O O . THR A 1 158 ? 13.303 11.994 12.256 1.00 23.06 200 THR A O 1
ATOM 1177 N N . ILE A 1 159 ? 14.785 10.770 11.089 1.00 22.57 201 ILE A N 1
ATOM 1178 C CA . ILE A 1 159 ? 14.368 11.328 9.801 1.00 23.36 201 ILE A CA 1
ATOM 1179 C C . ILE A 1 159 ? 12.921 10.908 9.513 1.00 25.47 201 ILE A C 1
ATOM 1180 O O . ILE A 1 159 ? 12.102 11.725 9.083 1.00 24.62 201 ILE A O 1
ATOM 1185 N N . ILE A 1 160 ? 12.623 9.632 9.758 1.00 25.80 202 ILE A N 1
ATOM 1186 C CA . ILE A 1 160 ? 11.285 9.083 9.547 1.00 26.97 202 ILE A CA 1
ATOM 1187 C C . ILE A 1 160 ? 10.253 9.786 10.434 1.00 27.55 202 ILE A C 1
ATOM 1188 O O . ILE A 1 160 ? 9.130 10.053 9.996 1.00 27.30 202 ILE A O 1
ATOM 1193 N N . GLN A 1 161 ? 10.626 10.080 11.679 1.00 27.56 203 GLN A N 1
ATOM 1194 C CA . GLN A 1 161 ? 9.714 10.762 12.599 1.00 29.72 203 GLN A CA 1
ATOM 1195 C C . GLN A 1 161 ? 9.461 12.166 12.057 1.00 32.12 203 GLN A C 1
ATOM 1196 O O . GLN A 1 161 ? 8.342 12.678 12.109 1.00 32.42 203 GLN A O 1
ATOM 1202 N N . GLU A 1 162 ? 10.512 12.770 11.513 1.00 33.87 204 GLU A N 1
ATOM 1203 C CA . GLU A 1 162 ? 10.442 14.113 10.956 1.00 35.66 204 GLU A CA 1
ATOM 1204 C C . GLU A 1 162 ? 9.550 14.152 9.721 1.00 36.23 204 GLU A C 1
ATOM 1205 O O . GLU A 1 162 ? 8.715 15.045 9.573 1.00 34.15 204 GLU A O 1
ATOM 1211 N N . LEU A 1 163 ? 9.738 13.175 8.839 1.00 36.92 205 LEU A N 1
ATOM 1212 C CA . LEU A 1 163 ? 8.967 13.070 7.603 1.00 38.19 205 LEU A CA 1
ATOM 1213 C C . LEU A 1 163 ? 7.474 12.920 7.860 1.00 39.30 205 LEU A C 1
ATOM 1214 O O . LEU A 1 163 ? 6.663 13.516 7.153 1.00 39.86 205 LEU A O 1
ATOM 1219 N N . ASP A 1 164 ? 7.107 12.121 8.859 1.00 40.99 206 ASP A N 1
ATOM 1220 C CA . ASP A 1 164 ? 5.694 11.924 9.169 1.00 43.67 206 ASP A CA 1
ATOM 1221 C C . ASP A 1 164 ? 5.060 13.229 9.627 1.00 44.72 206 ASP A C 1
ATOM 1222 O O . ASP A 1 164 ? 3.873 13.464 9.405 1.00 46.39 206 ASP A O 1
ATOM 1227 N N . LEU A 1 165 ? 5.850 14.075 10.276 1.00 45.93 207 LEU A N 1
ATOM 1228 C CA . LEU A 1 165 ? 5.339 15.350 10.746 1.00 47.74 207 LEU A CA 1
ATOM 1229 C C . LEU A 1 165 ? 4.874 16.103 9.503 1.00 49.35 207 LEU A C 1
ATOM 1230 O O . LEU A 1 165 ? 3.879 16.828 9.531 1.00 50.81 207 LEU A O 1
ATOM 1235 N N . ILE A 1 166 ? 5.605 15.910 8.410 1.00 49.42 208 ILE A N 1
ATOM 1236 C CA . ILE A 1 166 ? 5.286 16.544 7.141 1.00 49.51 208 ILE A CA 1
ATOM 1237 C C . ILE A 1 166 ? 4.103 15.835 6.484 1.00 49.12 208 ILE A C 1
ATOM 1238 O O . ILE A 1 166 ? 3.179 16.537 6.029 1.00 49.87 208 ILE A O 1
#

Solvent-accessible surface area: 9370 Å² total; per-residue (Å²): 182,68,85,30,35,65,137,0,57,94,19,0,88,95,54,26,96,86,112,89,41,0,93,111,25,0,40,58,66,0,116,77,71,111,7,103,96,110,71,4,53,87,0,0,78,94,0,67,114,96,92,72,4,58,20,130,73,21,0,34,40,51,0,115,70,29,30,117,109,18,39,63,0,29,118,27,0,57,90,35,0,49,160,82,24,7,85,82,104,40,0,90,93,2,23,131,58,8,51,82,134,79,10,17,121,57,0,22,62,22,0,80,131,16,17,114,168,53,63,183,47,60,127,158,48,46,21,71,79,0,61,118,27,0,66,104,44,2,0,40,156,109,16,1,78,57,0,14,130,70,19,71,153,104